Protein AF-A0A536H521-F1 (afdb_monomer)

Foldseek 3Di:
DDPDDPVVVVVVQVVLVVVVFPDKDKDKDKDWDWDWDDDPNHTDDTDIDIDIDMDMDTD

Secondary structure (DSSP, 8-state):
--SS-HHHHHHHHHHHHTTT-S-EEEEEEEEEEEEEEEETTEEEEEEEEEEEEEEEEE-

pLDDT: mean 90.27, std 7.7, range [64.88, 97.75]

Sequence (59 aa):
MPLLDQSLVDGVIKRALRSGADFVELFVERKRNQSISVEESKVQRVSSGNDLGAGLRII

Structure (mmCIF, N/CA/C/O backbone):
data_AF-A0A536H521-F1
#
_entry.id   AF-A0A536H521-F1
#
loop_
_atom_site.group_PDB
_atom_site.id
_atom_site.type_symbol
_atom_site.label_atom_id
_atom_site.label_alt_id
_atom_site.label_comp_id
_atom_site.label_asym_id
_atom_site.label_entity_id
_atom_site.label_seq_id
_atom_site.pdbx_PDB_ins_code
_atom_site.Cartn_x
_atom_site.Cartn_y
_atom_site.Cartn_z
_atom_site.occupancy
_atom_site.B_iso_or_equiv
_atom_site.auth_seq_id
_atom_site.auth_comp_id
_atom_site.auth_asym_id
_atom_site.auth_atom_id
_atom_site.pdbx_PDB_model_num
ATOM 1 N N . MET A 1 1 ? -13.224 -9.455 -0.125 1.00 64.88 1 MET A N 1
ATOM 2 C CA . MET A 1 1 ? -12.988 -8.460 -1.192 1.00 64.88 1 MET A CA 1
ATOM 3 C C . MET A 1 1 ? -11.585 -7.902 -1.023 1.00 64.88 1 MET A C 1
ATOM 5 O O . MET A 1 1 ? -11.211 -7.671 0.125 1.00 64.88 1 MET A O 1
ATOM 9 N N . PRO A 1 2 ? -10.808 -7.739 -2.105 1.00 81.75 2 PRO A N 1
ATOM 10 C CA . PRO A 1 2 ? -9.514 -7.061 -2.045 1.00 81.75 2 PRO A CA 1
ATOM 11 C C . PRO A 1 2 ? -9.679 -5.611 -1.555 1.00 81.75 2 PRO A C 1
ATOM 13 O O . PRO A 1 2 ? -10.746 -5.020 -1.713 1.00 81.75 2 PRO A O 1
ATOM 16 N N . LEU A 1 3 ? -8.642 -5.055 -0.913 1.00 89.50 3 LEU A N 1
ATOM 17 C CA . LEU A 1 3 ? -8.682 -3.694 -0.352 1.00 89.50 3 LEU A CA 1
ATOM 18 C C . LEU A 1 3 ? -8.710 -2.604 -1.427 1.00 89.50 3 LEU A C 1
ATOM 20 O O . LEU A 1 3 ? -9.224 -1.5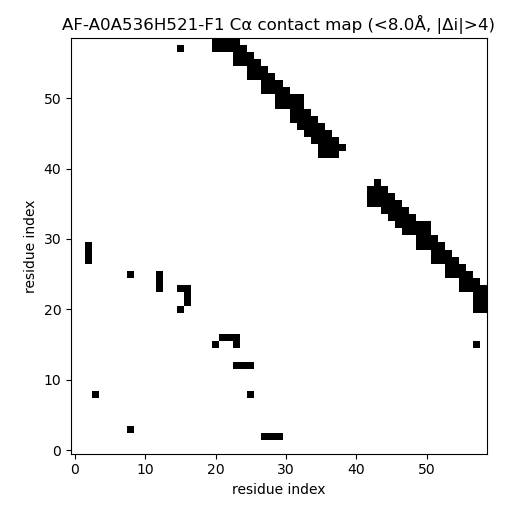20 -1.162 1.00 89.50 3 LEU A O 1
ATOM 24 N N . LEU A 1 4 ? -8.170 -2.897 -2.610 1.00 93.69 4 LEU A N 1
ATOM 25 C CA . LEU A 1 4 ? -8.166 -2.018 -3.771 1.00 93.69 4 LEU A CA 1
ATOM 26 C C . LEU A 1 4 ? -8.713 -2.749 -4.993 1.00 93.69 4 LEU A C 1
ATOM 28 O O . LEU A 1 4 ? -8.669 -3.977 -5.078 1.00 93.69 4 LEU A O 1
ATOM 32 N N . ASP A 1 5 ? -9.195 -1.959 -5.945 1.00 95.62 5 ASP A N 1
ATOM 33 C CA . ASP A 1 5 ? -9.556 -2.432 -7.274 1.00 95.62 5 ASP A CA 1
ATOM 34 C C . ASP A 1 5 ? -8.309 -2.908 -8.038 1.00 95.62 5 ASP A C 1
ATOM 36 O O . ASP A 1 5 ? -7.270 -2.243 -8.028 1.00 95.62 5 ASP A O 1
ATOM 40 N N . GLN A 1 6 ? -8.411 -4.048 -8.724 1.00 94.25 6 GLN A N 1
ATOM 41 C CA . GLN A 1 6 ? -7.278 -4.631 -9.445 1.00 94.25 6 GLN A CA 1
ATOM 42 C C . GLN A 1 6 ? -6.776 -3.723 -10.578 1.00 94.25 6 GLN A C 1
ATOM 44 O O . GLN A 1 6 ? -5.571 -3.611 -10.788 1.00 94.25 6 GLN A O 1
ATOM 49 N N . SER A 1 7 ? -7.673 -3.028 -11.282 1.00 96.88 7 SER A N 1
ATOM 50 C CA . SER A 1 7 ? -7.294 -2.115 -12.367 1.00 96.88 7 SER A CA 1
ATOM 51 C C . SER A 1 7 ? -6.512 -0.903 -11.853 1.00 96.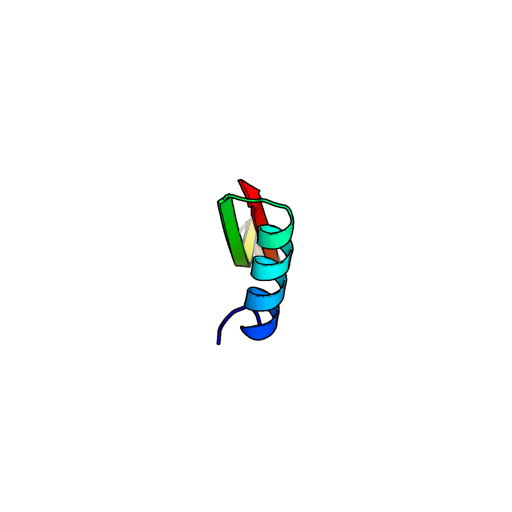88 7 SER A C 1
ATOM 53 O O . SER A 1 7 ? -5.586 -0.433 -12.520 1.00 96.88 7 SER A O 1
ATOM 55 N N . LEU A 1 8 ? -6.826 -0.440 -10.636 1.00 96.12 8 LEU A N 1
ATOM 56 C CA . LEU A 1 8 ? -6.070 0.610 -9.959 1.00 96.12 8 LEU A CA 1
ATOM 57 C C . LEU A 1 8 ? -4.658 0.125 -9.616 1.00 96.12 8 LEU A C 1
ATOM 59 O O . LEU A 1 8 ? -3.690 0.829 -9.907 1.00 96.12 8 LEU A O 1
ATOM 63 N N . VAL A 1 9 ? -4.540 -1.077 -9.038 1.00 96.31 9 VAL A N 1
ATOM 64 C CA . VAL A 1 9 ? -3.244 -1.695 -8.710 1.00 96.31 9 VAL A CA 1
ATOM 65 C C . VAL A 1 9 ? -2.381 -1.811 -9.966 1.00 96.31 9 VAL A C 1
ATOM 67 O O . VAL A 1 9 ? -1.263 -1.296 -9.996 1.00 96.31 9 VAL A O 1
ATOM 70 N N . ASP A 1 10 ? -2.927 -2.385 -11.037 1.00 96.56 10 ASP A N 1
ATOM 71 C CA . ASP A 1 10 ? -2.219 -2.553 -12.306 1.00 96.56 10 ASP A CA 1
ATOM 72 C C . ASP A 1 10 ? -1.766 -1.208 -12.895 1.00 96.56 10 ASP A C 1
ATOM 74 O O . ASP A 1 10 ? -0.651 -1.089 -13.410 1.00 96.56 10 ASP A O 1
ATOM 78 N N . GLY A 1 11 ? -2.615 -0.179 -12.818 1.00 97.75 11 GLY A N 1
ATO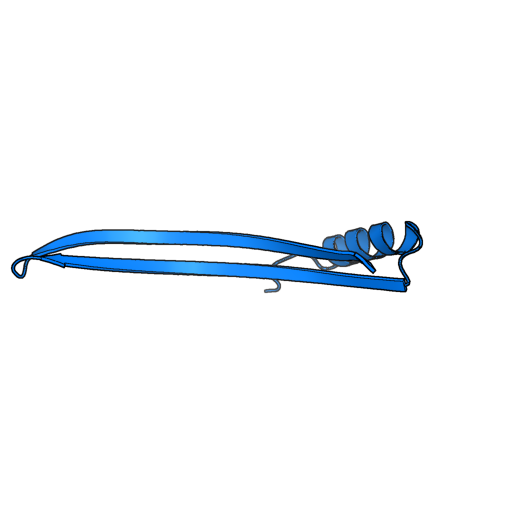M 79 C CA . GLY A 1 11 ? -2.300 1.167 -13.295 1.00 97.75 11 GLY A CA 1
ATOM 80 C C . GLY A 1 11 ? -1.142 1.815 -12.532 1.00 97.75 11 GLY A C 1
ATOM 81 O O . GLY A 1 11 ? -0.244 2.397 -13.152 1.00 97.75 11 GLY A O 1
ATOM 82 N N . VAL A 1 12 ? -1.134 1.685 -11.201 1.00 96.50 12 VAL A N 1
ATOM 83 C CA . VAL A 1 12 ? -0.069 2.214 -10.332 1.00 96.50 12 VAL A CA 1
ATOM 84 C C . VAL A 1 12 ? 1.251 1.494 -10.595 1.00 96.50 12 VAL A C 1
ATOM 86 O O . VAL A 1 12 ? 2.251 2.161 -10.867 1.00 96.50 12 VAL A O 1
ATOM 89 N N . ILE A 1 13 ? 1.250 0.155 -10.600 1.00 96.56 13 ILE A N 1
ATOM 90 C CA . ILE A 1 13 ? 2.459 -0.646 -10.842 1.00 96.56 13 ILE A CA 1
ATOM 91 C C . ILE A 1 13 ? 3.046 -0.337 -12.223 1.00 96.56 13 ILE A C 1
ATOM 93 O O . ILE A 1 13 ? 4.231 -0.025 -12.335 1.00 96.56 13 ILE A O 1
ATOM 97 N N . LYS A 1 14 ? 2.217 -0.311 -13.278 1.00 97.12 14 LYS A N 1
ATOM 98 C CA . LYS A 1 14 ? 2.672 0.052 -14.633 1.00 97.12 14 LYS A CA 1
ATOM 99 C C . LYS A 1 14 ? 3.251 1.461 -14.684 1.00 97.12 14 LYS A C 1
ATOM 101 O O . LYS A 1 14 ? 4.208 1.703 -15.412 1.00 97.12 14 LYS A O 1
ATOM 106 N N . ARG A 1 15 ? 2.666 2.419 -13.959 1.00 96.81 15 ARG A N 1
ATOM 107 C CA . ARG A 1 15 ? 3.183 3.793 -13.911 1.00 96.81 15 ARG A CA 1
ATOM 108 C C . ARG A 1 15 ? 4.542 3.876 -13.231 1.00 96.81 15 ARG A C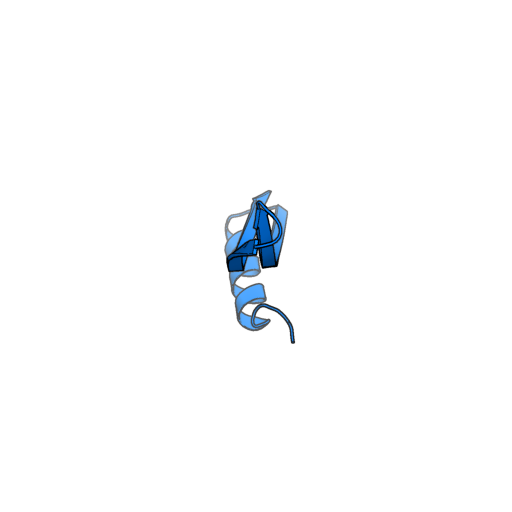 1
ATOM 110 O O . ARG A 1 15 ? 5.389 4.598 -13.746 1.00 96.81 15 ARG A O 1
ATOM 117 N N . ALA A 1 16 ? 4.732 3.155 -12.135 1.00 96.25 16 ALA A N 1
ATOM 118 C CA . ALA A 1 16 ? 5.999 3.115 -11.422 1.00 96.25 16 ALA A CA 1
ATOM 119 C C . ALA A 1 16 ? 7.088 2.382 -12.226 1.00 96.25 16 ALA A C 1
ATOM 121 O O . ALA A 1 16 ? 8.178 2.909 -12.374 1.00 96.25 16 ALA A O 1
ATOM 122 N N . LEU A 1 17 ? 6.790 1.250 -12.871 1.00 96.31 17 LEU A N 1
ATOM 123 C CA . LEU A 1 17 ? 7.776 0.564 -13.724 1.00 96.31 17 LEU A CA 1
ATOM 124 C C . LEU A 1 17 ? 8.243 1.436 -14.900 1.00 96.31 17 LEU A C 1
ATOM 126 O O . LEU A 1 17 ? 9.419 1.448 -15.252 1.00 96.31 17 LEU A O 1
ATOM 130 N N . ARG A 1 18 ? 7.346 2.247 -15.480 1.00 97.06 18 ARG A N 1
ATOM 131 C CA . ARG A 1 18 ? 7.718 3.190 -16.550 1.00 97.06 18 ARG A CA 1
ATOM 132 C C . ARG A 1 18 ? 8.701 4.279 -16.120 1.00 97.06 18 ARG A C 1
ATOM 134 O O . ARG A 1 18 ? 9.239 4.941 -17.002 1.00 97.06 18 ARG A O 1
ATOM 141 N N . SER A 1 19 ? 8.935 4.498 -14.824 1.00 93.31 19 SER A N 1
ATOM 142 C CA . SER A 1 19 ? 9.993 5.416 -14.387 1.00 93.31 19 SER A CA 1
ATOM 143 C C . SER A 1 19 ? 11.397 4.807 -14.478 1.00 93.31 19 SER A C 1
ATOM 145 O O . SER A 1 19 ? 12.345 5.462 -14.063 1.00 93.31 19 SER A O 1
ATOM 147 N N . GLY A 1 20 ? 11.535 3.589 -15.019 1.00 95.75 20 GLY A N 1
ATOM 148 C CA . GLY A 1 20 ? 12.810 2.879 -15.138 1.00 95.75 20 GLY A CA 1
ATOM 149 C C . GLY A 1 20 ? 13.152 2.033 -13.913 1.00 95.75 20 GLY A C 1
ATOM 150 O O . GLY A 1 20 ? 14.316 1.719 -13.719 1.00 95.75 20 GLY A O 1
ATOM 151 N N . ALA A 1 21 ? 12.156 1.711 -13.086 1.00 96.44 21 ALA A N 1
ATOM 152 C CA . ALA A 1 21 ? 12.333 0.850 -11.926 1.00 96.44 21 ALA A CA 1
ATOM 153 C C . ALA A 1 21 ? 12.473 -0.614 -12.356 1.00 96.44 21 ALA A C 1
ATOM 155 O O . ALA A 1 21 ? 11.702 -1.090 -13.196 1.00 96.44 21 ALA A O 1
ATOM 156 N N . ASP A 1 22 ? 13.399 -1.326 -11.727 1.00 96.06 22 ASP A N 1
ATOM 157 C CA . ASP A 1 22 ? 13.578 -2.768 -11.895 1.00 96.06 22 ASP A CA 1
ATOM 158 C C . ASP A 1 22 ? 12.536 -3.545 -11.080 1.00 96.06 22 ASP A C 1
ATOM 160 O O . ASP A 1 22 ? 12.163 -4.671 -11.423 1.00 96.06 22 ASP A O 1
ATOM 164 N N . PHE A 1 23 ? 12.033 -2.935 -10.000 1.00 96.50 23 PHE A N 1
ATOM 165 C CA . PHE A 1 23 ? 11.048 -3.551 -9.125 1.00 96.50 23 PHE A CA 1
ATOM 166 C C . PHE A 1 23 ? 10.081 -2.534 -8.510 1.00 96.50 23 PHE A C 1
ATOM 168 O O . PHE A 1 23 ? 10.459 -1.441 -8.085 1.00 96.50 23 PHE A O 1
ATOM 175 N N . VAL A 1 24 ? 8.807 -2.928 -8.414 1.00 97.44 24 VAL A N 1
ATOM 176 C CA . VAL A 1 24 ? 7.759 -2.144 -7.755 1.00 97.44 24 VAL A CA 1
ATOM 177 C C . VAL A 1 24 ? 6.896 -3.051 -6.887 1.00 97.44 24 VAL A C 1
ATOM 179 O O . VAL A 1 24 ? 6.345 -4.040 -7.367 1.00 97.44 24 VAL A O 1
ATOM 182 N N . GLU A 1 25 ? 6.713 -2.661 -5.630 1.00 96.56 25 GLU A N 1
ATOM 183 C CA . GLU A 1 25 ? 5.830 -3.324 -4.670 1.00 96.56 25 GLU A CA 1
ATOM 184 C C . GLU A 1 25 ? 4.808 -2.327 -4.121 1.00 96.56 25 GLU A C 1
ATOM 186 O O . GLU A 1 25 ? 5.173 -1.249 -3.650 1.00 96.56 25 GLU A O 1
ATOM 191 N N . 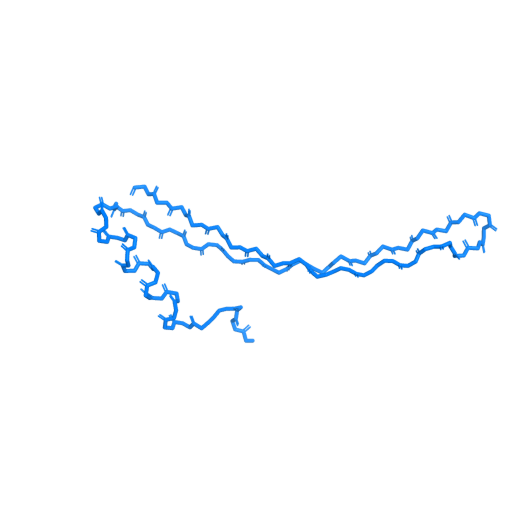LEU A 1 26 ? 3.525 -2.696 -4.168 1.00 96.38 26 LEU A N 1
ATOM 192 C CA . LEU A 1 26 ? 2.433 -1.964 -3.531 1.00 96.38 26 LEU A CA 1
ATOM 193 C C . LEU A 1 26 ? 1.930 -2.766 -2.330 1.00 96.38 26 LEU A C 1
ATOM 195 O O . LEU A 1 26 ? 1.350 -3.840 -2.488 1.00 96.38 26 LEU A O 1
ATOM 199 N N . PHE A 1 27 ? 2.108 -2.209 -1.139 1.00 95.69 27 PHE A N 1
ATOM 200 C CA . PHE A 1 27 ? 1.558 -2.733 0.102 1.00 95.69 27 PHE A CA 1
ATOM 201 C C . PHE A 1 27 ? 0.321 -1.927 0.497 1.00 95.69 27 PHE A C 1
ATOM 203 O O . PHE A 1 27 ? 0.332 -0.699 0.429 1.00 95.69 27 PHE A O 1
ATOM 210 N N . VAL A 1 28 ? -0.747 -2.603 0.916 1.00 95.62 28 VAL A N 1
ATOM 211 C CA . VAL A 1 28 ? -1.996 -1.965 1.353 1.00 95.62 28 VAL A CA 1
ATOM 212 C C . VAL A 1 28 ? -2.436 -2.601 2.656 1.00 95.62 28 VAL A C 1
ATOM 214 O O . VAL A 1 28 ? -2.533 -3.824 2.753 1.00 95.62 28 VAL A O 1
ATOM 217 N N . GLU A 1 29 ? -2.760 -1.772 3.638 1.00 94.56 29 GLU A N 1
ATOM 218 C CA . GLU A 1 29 ? -3.214 -2.220 4.942 1.00 94.56 29 GLU A CA 1
ATOM 219 C C . GLU A 1 29 ? -4.516 -1.549 5.375 1.00 94.56 29 GLU A C 1
ATOM 221 O O . GLU A 1 29 ? -4.851 -0.417 5.014 1.00 94.56 29 GLU A O 1
ATOM 226 N N . ARG A 1 30 ? -5.253 -2.288 6.201 1.00 92.50 30 ARG A N 1
ATOM 227 C CA . ARG A 1 30 ? -6.392 -1.800 6.966 1.00 92.50 30 ARG A CA 1
ATOM 228 C C . ARG A 1 30 ? -6.216 -2.267 8.397 1.00 92.50 30 ARG A C 1
ATOM 230 O O . ARG A 1 30 ? -6.244 -3.471 8.652 1.00 92.50 30 ARG A O 1
ATOM 237 N N . LYS A 1 31 ? -6.112 -1.327 9.328 1.00 90.94 31 LYS A N 1
ATOM 238 C CA . LYS A 1 31 ? -5.990 -1.610 10.754 1.00 90.94 31 LYS A CA 1
ATOM 239 C C . LYS A 1 31 ? -7.259 -1.178 11.474 1.00 90.94 31 LYS A C 1
ATOM 241 O O . LYS A 1 31 ? -7.684 -0.034 11.370 1.00 90.94 31 LYS A O 1
ATOM 246 N N . ARG A 1 32 ? -7.883 -2.096 12.210 1.00 87.25 32 ARG A N 1
ATOM 247 C CA . ARG A 1 32 ? -9.020 -1.788 13.085 1.00 87.25 32 ARG A CA 1
ATOM 248 C C . ARG A 1 32 ? -8.522 -1.778 14.523 1.00 87.25 32 ARG A C 1
ATOM 250 O O . ARG A 1 32 ? -8.204 -2.834 15.059 1.00 87.25 32 ARG A O 1
ATOM 257 N N . ASN A 1 33 ? -8.467 -0.601 15.136 1.00 82.75 33 ASN A N 1
ATOM 258 C CA . ASN A 1 33 ? -8.048 -0.451 16.526 1.00 82.75 33 ASN A CA 1
ATOM 259 C C . ASN A 1 33 ? -9.282 -0.311 17.408 1.00 82.75 33 ASN A C 1
ATOM 261 O O . ASN A 1 33 ? -10.123 0.551 17.172 1.00 82.75 33 ASN A O 1
ATOM 265 N N . GLN A 1 34 ? -9.380 -1.144 18.438 1.00 82.00 34 GLN A N 1
ATOM 266 C CA . GLN A 1 34 ? -10.365 -0.991 19.500 1.00 82.00 34 GLN A CA 1
ATOM 26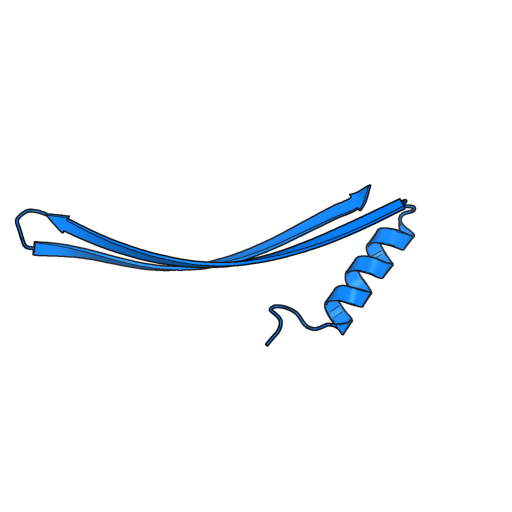7 C C . GLN A 1 34 ? -9.629 -0.995 20.830 1.00 82.00 34 GLN A C 1
ATOM 269 O O . GLN A 1 34 ? -8.863 -1.916 21.108 1.00 82.00 34 GLN A O 1
ATOM 274 N N . SER A 1 35 ? -9.838 0.041 21.636 1.00 82.25 35 SER A N 1
ATOM 275 C CA . SER A 1 35 ? -9.262 0.129 22.973 1.00 82.25 35 SER A CA 1
ATOM 276 C C . SER A 1 35 ? -10.347 0.472 23.983 1.00 82.25 35 SER A C 1
ATOM 278 O O . SER A 1 35 ? -11.191 1.338 23.746 1.00 82.25 35 SER A O 1
ATOM 280 N N . ILE A 1 36 ? -10.316 -0.211 25.121 1.00 84.38 36 ILE A N 1
ATOM 281 C CA . ILE A 1 36 ? -11.192 0.057 26.258 1.00 84.38 36 ILE A CA 1
ATOM 282 C C . ILE A 1 36 ? -10.278 0.368 27.438 1.00 84.38 36 ILE A C 1
ATOM 284 O O . ILE A 1 36 ? -9.421 -0.442 27.784 1.00 84.38 36 ILE A O 1
ATOM 288 N N . SER A 1 37 ? -10.448 1.545 28.030 1.00 83.38 37 SER A N 1
ATOM 289 C CA . SER A 1 37 ? -9.724 1.969 29.228 1.00 83.38 37 SER A CA 1
ATOM 290 C C . SER A 1 37 ? -10.681 1.965 30.419 1.00 83.38 37 SER A C 1
ATOM 292 O O . SER A 1 37 ? -11.744 2.597 30.371 1.00 83.38 37 SER A O 1
ATOM 294 N N . VAL A 1 38 ? -10.305 1.231 31.468 1.00 83.25 38 VAL A N 1
ATOM 295 C CA . VAL A 1 38 ? -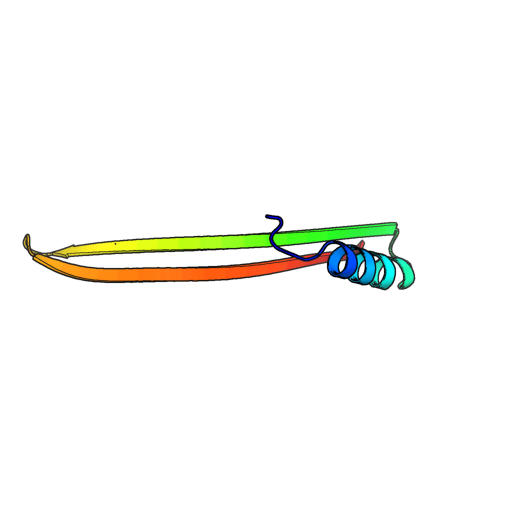11.070 1.065 32.712 1.00 83.25 38 VAL A CA 1
ATOM 296 C C . VAL A 1 38 ? -10.217 1.561 33.873 1.00 83.25 38 VAL A C 1
ATOM 298 O O . VAL A 1 38 ? -9.082 1.120 34.027 1.00 83.25 38 VAL A O 1
ATOM 301 N N . GLU A 1 39 ? -10.778 2.444 34.692 1.00 84.94 39 GLU A N 1
ATOM 302 C CA . GLU A 1 39 ? -10.173 2.925 35.939 1.00 84.94 39 GLU A CA 1
ATOM 303 C C . GLU A 1 39 ? -11.209 2.813 37.060 1.00 84.94 39 GLU A C 1
ATOM 305 O O . GLU A 1 39 ? -12.399 3.000 36.818 1.00 84.94 39 GLU A O 1
ATOM 310 N N . GLU A 1 40 ? -10.778 2.457 38.274 1.00 83.81 40 GLU A N 1
ATOM 311 C CA . GLU A 1 40 ? -11.650 2.318 39.458 1.00 83.81 40 GLU A CA 1
ATOM 312 C C . GLU A 1 40 ? -12.937 1.499 39.211 1.00 83.81 40 GLU A C 1
ATOM 314 O O . GLU A 1 40 ? -14.028 1.844 39.659 1.00 83.81 40 GLU A O 1
ATOM 319 N N . SER A 1 41 ? -12.826 0.384 38.479 1.00 77.56 41 SER A N 1
ATOM 320 C CA . SER A 1 41 ? -13.962 -0.479 38.090 1.00 77.56 41 SER A CA 1
ATOM 321 C C . SER A 1 41 ? -15.038 0.205 37.227 1.00 77.56 41 SER A C 1
ATOM 323 O O . SER A 1 41 ? -16.136 -0.331 37.067 1.00 77.56 41 SER A O 1
ATOM 325 N N . LYS A 1 42 ? -14.725 1.357 36.620 1.00 78.25 42 LYS A N 1
ATOM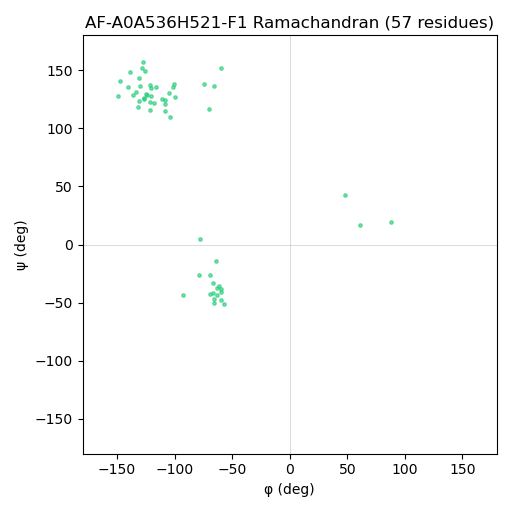 326 C CA . LYS A 1 42 ? -15.602 2.102 35.712 1.00 78.25 42 LYS A CA 1
ATOM 327 C C . LYS A 1 42 ? -14.962 2.249 34.330 1.00 78.25 42 LYS A C 1
ATOM 329 O O . LYS A 1 42 ? -13.785 2.576 34.187 1.00 78.25 42 LYS A O 1
ATOM 334 N N . VAL A 1 43 ? -15.748 2.012 33.279 1.00 79.00 43 VAL A N 1
ATOM 335 C CA . VAL A 1 43 ? -15.309 2.260 31.897 1.00 79.00 43 VAL A CA 1
ATOM 336 C C . VAL A 1 43 ? -15.221 3.769 31.681 1.00 79.00 43 VAL A C 1
ATOM 338 O O . VAL A 1 43 ? -16.235 4.461 31.750 1.00 79.00 43 VAL A O 1
ATOM 341 N N . GLN A 1 44 ? -14.017 4.265 31.406 1.00 79.94 44 GLN A N 1
ATOM 342 C CA . GLN A 1 44 ? -13.762 5.691 31.175 1.00 79.94 44 GLN A CA 1
ATOM 343 C C . GLN A 1 44 ? -13.843 6.035 29.688 1.00 79.94 44 GLN A C 1
ATOM 345 O O . GLN A 1 44 ? -14.409 7.056 29.300 1.00 79.94 44 GLN A O 1
ATOM 350 N N . ARG A 1 45 ? -13.260 5.182 28.833 1.00 72.62 45 ARG A N 1
ATOM 351 C CA . ARG A 1 45 ? -13.147 5.462 27.399 1.00 72.62 45 ARG A CA 1
ATOM 352 C C . ARG A 1 45 ? -13.185 4.189 26.572 1.00 72.62 45 ARG A C 1
ATOM 354 O O . ARG A 1 45 ? -12.384 3.282 26.777 1.00 72.62 45 ARG A O 1
ATOM 361 N N . VAL A 1 46 ? -14.079 4.171 25.590 1.00 78.75 46 VAL A N 1
ATOM 362 C CA . VAL A 1 46 ? -14.072 3.207 24.488 1.00 78.75 46 VAL A CA 1
ATOM 363 C C . VAL A 1 46 ? -13.652 3.972 23.242 1.00 78.75 46 VAL A C 1
ATOM 365 O O . VAL A 1 46 ? -14.295 4.956 22.878 1.00 78.75 46 VAL A O 1
ATOM 368 N N . SER A 1 47 ? -12.558 3.558 22.610 1.00 79.69 47 SER A N 1
ATOM 369 C CA . SER A 1 47 ? -12.120 4.112 21.332 1.00 79.69 47 SER A CA 1
ATOM 370 C C . SER A 1 47 ? -12.171 3.029 20.260 1.00 79.69 47 SER A C 1
ATOM 372 O O . SER A 1 47 ? -11.782 1.884 20.492 1.00 79.69 47 SER A O 1
ATOM 374 N N . SER A 1 48 ? -12.696 3.386 19.091 1.00 81.00 48 SER A N 1
ATOM 375 C CA . SER A 1 48 ? -12.664 2.548 17.898 1.00 81.00 48 SER A CA 1
ATOM 376 C C . SER A 1 48 ? -12.155 3.405 16.749 1.00 81.00 48 SER A C 1
ATOM 378 O O . SER A 1 48 ? -12.739 4.444 16.452 1.00 81.00 48 SER A O 1
ATOM 380 N N . GLY A 1 49 ? -11.084 2.962 16.105 1.00 84.56 49 GLY A N 1
ATOM 381 C CA . GLY A 1 49 ? -10.476 3.599 14.944 1.00 84.56 49 GLY A CA 1
ATOM 382 C C . GLY A 1 49 ? -10.344 2.608 13.795 1.00 84.56 49 GLY A C 1
ATOM 383 O O . GLY A 1 49 ? -10.185 1.404 14.011 1.00 84.56 49 GLY A O 1
ATOM 384 N N . ASN A 1 50 ? -10.430 3.120 12.573 1.00 87.62 50 ASN A N 1
ATOM 385 C CA . ASN A 1 50 ? -10.058 2.390 11.371 1.00 87.62 50 ASN A CA 1
ATOM 386 C C . ASN A 1 50 ? -8.970 3.196 10.672 1.00 87.62 50 ASN A C 1
ATOM 388 O O . ASN A 1 50 ? -9.249 4.293 10.193 1.00 87.62 50 ASN A O 1
ATOM 392 N N . ASP A 1 51 ? -7.775 2.632 10.584 1.00 90.12 51 ASP A N 1
ATOM 393 C CA . ASP A 1 51 ? -6.666 3.205 9.838 1.00 90.12 51 ASP A CA 1
ATOM 394 C C . ASP A 1 51 ? -6.553 2.483 8.493 1.00 90.12 51 ASP A C 1
ATOM 396 O O . ASP A 1 51 ? -6.700 1.259 8.398 1.00 90.12 51 ASP A O 1
ATOM 400 N N . LEU A 1 52 ? -6.320 3.255 7.437 1.00 92.88 52 LEU A N 1
ATOM 401 C CA . LEU A 1 52 ? -6.081 2.763 6.086 1.00 92.88 52 LEU A CA 1
ATOM 402 C C . LEU A 1 52 ? -4.756 3.328 5.600 1.00 92.88 52 LEU A C 1
ATOM 404 O O . LEU A 1 52 ? -4.541 4.537 5.682 1.00 92.88 52 LEU A O 1
ATOM 408 N N . GLY A 1 53 ? -3.893 2.456 5.088 1.00 94.06 53 GLY A N 1
ATOM 409 C CA . GLY A 1 53 ? -2.563 2.822 4.621 1.00 94.06 53 GLY A CA 1
ATOM 410 C C . GLY A 1 53 ? -2.217 2.115 3.320 1.00 94.06 53 GLY A C 1
ATOM 411 O O . GLY A 1 53 ? -2.666 0.998 3.064 1.00 94.06 53 GLY A O 1
ATOM 412 N N . ALA A 1 54 ? -1.416 2.774 2.489 1.00 95.94 54 ALA A N 1
ATOM 413 C CA . ALA A 1 54 ? -0.781 2.150 1.341 1.00 95.94 54 ALA A CA 1
ATOM 414 C C . ALA A 1 54 ? 0.649 2.678 1.203 1.00 95.94 54 ALA A C 1
ATOM 416 O 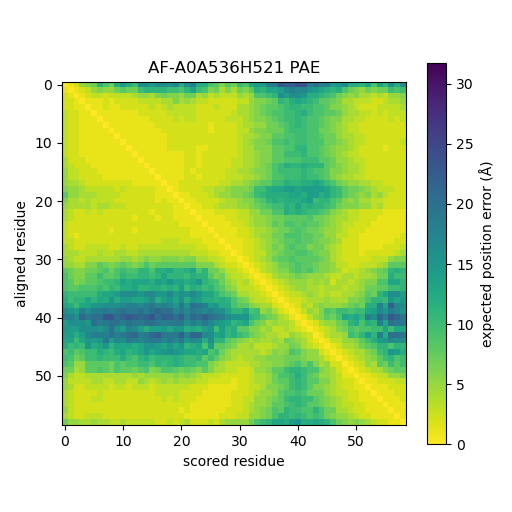O . ALA A 1 54 ? 0.883 3.880 1.324 1.00 95.94 54 ALA A O 1
ATOM 417 N N . GLY A 1 55 ? 1.593 1.777 0.955 1.00 96.44 55 GLY A N 1
ATOM 418 C CA . GLY A 1 55 ? 2.998 2.085 0.719 1.00 96.44 55 GLY A CA 1
ATOM 419 C C . GLY A 1 55 ? 3.422 1.568 -0.648 1.00 96.44 55 GLY A C 1
ATOM 420 O O . GLY A 1 55 ? 3.058 0.459 -1.029 1.00 96.44 55 GLY A O 1
ATOM 421 N N . LEU A 1 56 ? 4.188 2.369 -1.384 1.00 96.44 56 LEU A N 1
ATOM 422 C CA . LEU A 1 56 ? 4.755 1.977 -2.670 1.00 96.44 56 LEU A CA 1
ATOM 423 C C . LEU A 1 56 ? 6.278 2.003 -2.563 1.00 96.44 56 LEU A C 1
ATOM 425 O O . LEU A 1 56 ? 6.859 3.046 -2.259 1.00 96.44 56 LEU A O 1
ATOM 429 N N . ARG A 1 57 ? 6.916 0.863 -2.821 1.00 97.50 57 ARG A N 1
ATOM 430 C CA . ARG A 1 57 ? 8.371 0.747 -2.907 1.00 97.50 57 ARG A CA 1
ATOM 431 C C . ARG A 1 57 ? 8.772 0.620 -4.368 1.00 97.50 57 ARG A C 1
ATOM 433 O O . ARG A 1 57 ? 8.212 -0.198 -5.089 1.00 97.50 57 ARG A O 1
ATOM 440 N N . ILE A 1 58 ? 9.735 1.436 -4.778 1.00 96.62 58 ILE A N 1
ATOM 441 C CA . ILE A 1 58 ? 10.274 1.492 -6.137 1.00 96.62 58 ILE A CA 1
ATOM 442 C C . ILE A 1 58 ? 11.789 1.325 -6.009 1.00 96.62 58 ILE A C 1
ATOM 444 O O . ILE A 1 58 ? 12.400 2.036 -5.206 1.00 96.62 58 ILE A O 1
ATOM 448 N N . ILE A 1 59 ? 12.360 0.359 -6.728 1.00 95.19 59 ILE A N 1
ATOM 449 C CA . ILE A 1 59 ? 13.802 0.067 -6.773 1.00 95.19 59 ILE A CA 1
ATOM 450 C C . ILE A 1 59 ? 14.245 0.116 -8.226 1.00 95.19 59 ILE A C 1
ATOM 452 O O . ILE A 1 59 ? 13.559 -0.526 -9.056 1.00 95.19 59 ILE A O 1
#

Radius of gyration: 18.87 Å; Cα contacts (8 Å, |Δi|>4): 78; chains: 1; bounding box: 29×14×56 Å

Nearest PDB structures (foldseek):
  7vnn-assembly1_D  TM=8.436E-01  e=6.034E-01  Clostridioides difficile
  8egr-assembly1_J  TM=7.080E-01  e=1.722E+00  Staphylococcus phage Andhra
  4p24-assembly1_G  TM=5.377E-01  e=1.606E+00  Staphylococcus aureus subsp. aureus Mu50
  3b07-assembly1_H  TM=4.662E-01  e=1.214E+00  Staphylococcus aureus subsp. aureus Mu50
  4p24-assembly1_D  TM=5.317E-01  e=3.012E+00  Staphylococcus aureus subsp. aureus Mu50

Solvent-accessible surface area (backbone atoms only — not comparable to full-atom values): 3800 Å² total; per-residue (Å²): 130,75,96,63,59,66,69,57,52,53,52,51,51,55,55,52,41,70,75,73,36,86,43,73,48,80,48,76,52,76,46,77,48,74,48,76,46,71,55,96,95,37,83,75,45,81,49,77,50,78,49,77,50,74,50,77,49,78,77

Mean predicted aligned error: 5.88 Å